Protein AF-A0A937YLN3-F1 (afdb_monomer_lite)

Secondary structure (DSSP, 8-state):
-EEEEEEETTEEEEEEE---SSTTPPP----PPPGGGT---

Sequence (41 aa):
MVEVMINGPEGRLEARYHHAETPGAPVVLVLHPHPQHGGTM

Radius of gyration: 13.01 Å; chains: 1; bounding box: 25×22×35 Å

Structure (mmCIF, N/CA/C/O backbone):
data_AF-A0A937YLN3-F1
#
_entry.id   AF-A0A937YLN3-F1
#
loop_
_atom_site.group_PDB
_atom_site.id
_atom_site.type_symbol
_atom_site.label_atom_id
_atom_site.label_alt_id
_atom_site.label_comp_id
_atom_site.label_asym_id
_atom_site.label_entity_id
_atom_site.label_seq_id
_atom_site.pdbx_PDB_ins_code
_atom_site.Cartn_x
_atom_site.Cartn_y
_atom_site.Cartn_z
_atom_site.occupancy
_atom_site.B_iso_or_equiv
_atom_site.auth_seq_id
_atom_site.auth_comp_id
_atom_site.auth_asym_id
_atom_site.auth_atom_id
_atom_site.pdbx_PDB_model_num
ATOM 1 N N . MET A 1 1 ? -1.482 10.821 6.228 1.00 82.81 1 MET A N 1
ATOM 2 C CA . MET A 1 1 ? -0.795 10.164 5.099 1.00 82.81 1 MET A CA 1
ATOM 3 C C . MET A 1 1 ? 0.627 9.907 5.544 1.00 82.81 1 MET A C 1
ATOM 5 O O . MET A 1 1 ? 1.288 10.863 5.928 1.00 82.81 1 MET A O 1
ATOM 9 N N . VAL A 1 2 ? 1.057 8.649 5.567 1.00 89.75 2 VAL A N 1
ATOM 10 C CA . VAL A 1 2 ? 2.450 8.275 5.859 1.00 89.75 2 VAL A CA 1
ATOM 11 C C . VAL A 1 2 ? 2.928 7.346 4.751 1.00 89.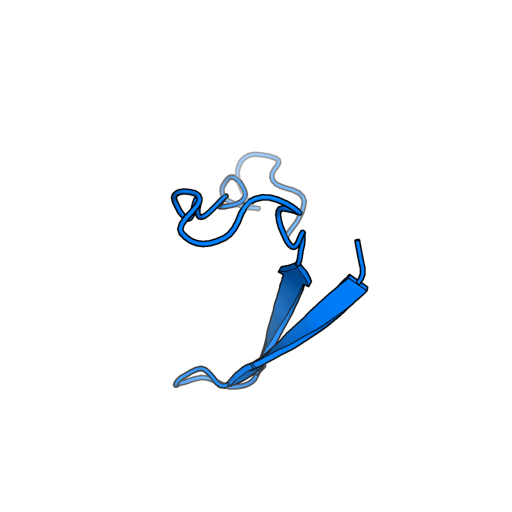75 2 VAL A C 1
ATOM 13 O O . VAL A 1 2 ? 2.144 6.536 4.249 1.00 89.75 2 VAL A O 1
ATOM 16 N N . GLU A 1 3 ? 4.187 7.487 4.354 1.00 93.88 3 GLU A N 1
ATOM 17 C CA . GLU A 1 3 ? 4.841 6.547 3.447 1.00 93.88 3 GLU A CA 1
ATOM 18 C C . GLU A 1 3 ? 5.188 5.272 4.212 1.00 93.88 3 GLU A C 1
ATOM 20 O O . GLU A 1 3 ? 5.779 5.308 5.292 1.00 93.88 3 GLU A O 1
ATOM 25 N N . VAL A 1 4 ? 4.755 4.137 3.676 1.00 95.62 4 VAL A N 1
ATOM 26 C CA . VAL A 1 4 ? 4.931 2.823 4.285 1.00 95.62 4 VAL A CA 1
ATOM 27 C C . VAL A 1 4 ? 5.576 1.877 3.289 1.00 95.62 4 VAL A C 1
ATOM 29 O O . VAL A 1 4 ? 5.416 2.012 2.077 1.00 95.62 4 VAL A O 1
ATOM 32 N N . MET A 1 5 ? 6.288 0.896 3.827 1.00 96.25 5 MET A N 1
ATOM 33 C CA . MET A 1 5 ? 6.976 -0.119 3.051 1.00 96.25 5 MET A CA 1
ATOM 34 C C . MET A 1 5 ? 6.345 -1.480 3.341 1.00 96.25 5 MET A C 1
ATOM 36 O O . MET A 1 5 ? 6.323 -1.921 4.492 1.00 96.25 5 MET A O 1
ATOM 40 N N . ILE A 1 6 ? 5.816 -2.135 2.311 1.00 95.50 6 ILE A N 1
ATOM 41 C CA . ILE A 1 6 ? 5.099 -3.410 2.423 1.00 95.50 6 ILE A CA 1
ATOM 42 C C . ILE A 1 6 ? 5.994 -4.519 1.868 1.00 95.50 6 ILE A C 1
ATOM 44 O O . ILE A 1 6 ? 6.538 -4.387 0.777 1.00 95.50 6 ILE A O 1
ATOM 48 N N . ASN A 1 7 ? 6.164 -5.623 2.594 1.00 97.50 7 ASN A N 1
ATOM 49 C CA . ASN A 1 7 ? 6.923 -6.763 2.074 1.00 97.50 7 ASN A CA 1
ATOM 50 C C . ASN A 1 7 ? 6.090 -7.521 1.031 1.00 97.50 7 ASN A C 1
ATOM 52 O O . ASN A 1 7 ? 4.965 -7.928 1.319 1.00 97.50 7 ASN A O 1
ATOM 56 N N . GLY A 1 8 ? 6.656 -7.729 -0.154 1.00 96.00 8 GLY A N 1
ATOM 57 C CA . GLY A 1 8 ? 6.096 -8.531 -1.235 1.00 96.00 8 GLY A CA 1
ATOM 58 C C . GLY A 1 8 ? 7.020 -9.690 -1.633 1.00 96.00 8 GLY A C 1
ATOM 59 O O . GLY A 1 8 ? 8.144 -9.795 -1.135 1.00 96.00 8 GLY A O 1
ATOM 60 N N . PRO A 1 9 ? 6.552 -10.578 -2.525 1.00 97.12 9 PRO A N 1
ATOM 61 C CA . PRO A 1 9 ? 7.309 -11.755 -2.956 1.00 97.12 9 PRO A CA 1
ATOM 62 C C . PRO A 1 9 ? 8.599 -11.402 -3.713 1.00 97.12 9 PRO A C 1
ATOM 64 O O . PRO A 1 9 ? 9.605 -12.076 -3.534 1.00 97.12 9 PRO A O 1
ATOM 67 N N . GLU A 1 10 ? 8.590 -10.314 -4.488 1.00 97.00 10 GLU A N 1
ATOM 68 C CA . GLU A 1 10 ? 9.726 -9.856 -5.309 1.00 97.00 10 GLU A CA 1
ATOM 69 C C . GLU A 1 10 ? 10.461 -8.651 -4.691 1.00 97.00 10 GLU A C 1
ATOM 71 O O . GLU A 1 10 ? 11.134 -7.885 -5.376 1.00 97.00 10 GLU A O 1
ATOM 76 N N . GLY A 1 11 ? 10.310 -8.442 -3.380 1.00 95.88 11 GLY A N 1
ATOM 77 C CA . GLY A 1 11 ? 10.908 -7.318 -2.664 1.00 95.88 11 GLY A CA 1
ATOM 78 C C . GLY A 1 11 ? 9.874 -6.413 -2.006 1.00 95.88 11 GLY A C 1
ATOM 79 O O . GLY A 1 11 ? 8.741 -6.812 -1.746 1.00 95.88 11 GLY A O 1
ATOM 80 N N . ARG A 1 12 ? 10.284 -5.194 -1.655 1.00 96.56 12 ARG A N 1
ATOM 81 C CA . ARG A 1 12 ? 9.439 -4.258 -0.908 1.00 96.56 12 ARG A CA 1
ATOM 82 C C . ARG A 1 12 ? 8.661 -3.336 -1.849 1.00 96.56 12 ARG A C 1
ATOM 84 O O . ARG A 1 12 ? 9.206 -2.875 -2.844 1.00 96.56 12 ARG A O 1
ATOM 91 N N . LEU A 1 13 ? 7.406 -3.064 -1.506 1.00 93.75 13 LEU A N 1
ATOM 92 C CA . LEU A 1 13 ? 6.511 -2.151 -2.208 1.00 93.75 13 LEU A CA 1
ATOM 93 C C . LEU A 1 13 ? 6.400 -0.838 -1.436 1.00 93.75 13 LEU A C 1
ATOM 95 O O . LEU A 1 13 ? 6.057 -0.837 -0.249 1.00 93.75 13 LEU A O 1
ATOM 99 N N . GLU A 1 14 ? 6.635 0.266 -2.133 1.00 94.31 14 GLU A N 1
ATOM 100 C CA . GLU A 1 14 ? 6.376 1.607 -1.620 1.00 94.31 14 GLU A CA 1
ATOM 101 C C . GLU A 1 14 ? 4.883 1.919 -1.720 1.00 94.31 14 GLU A C 1
ATOM 103 O O . GLU A 1 14 ? 4.247 1.712 -2.755 1.00 94.31 14 GLU A O 1
ATOM 108 N N . ALA A 1 15 ? 4.301 2.404 -0.627 1.00 93.94 15 ALA A N 1
ATOM 109 C CA . ALA A 1 15 ? 2.890 2.745 -0.580 1.00 93.94 15 ALA A CA 1
ATOM 110 C C . ALA A 1 15 ? 2.630 3.950 0.323 1.00 93.94 15 ALA A C 1
ATOM 112 O O . ALA A 1 15 ? 3.440 4.337 1.165 1.00 93.94 15 ALA A O 1
ATOM 113 N N . ARG A 1 16 ? 1.439 4.531 0.173 1.00 94.62 16 ARG A N 1
ATOM 114 C CA . ARG A 1 16 ? 0.928 5.574 1.064 1.00 94.62 16 ARG A CA 1
ATOM 115 C C . ARG A 1 16 ? -0.249 5.030 1.850 1.00 94.62 16 ARG A C 1
ATOM 117 O O . ARG A 1 16 ? -1.192 4.503 1.265 1.00 94.62 16 ARG A O 1
ATOM 124 N N . TYR A 1 17 ? -0.207 5.192 3.169 1.00 95.12 17 TYR A N 1
ATOM 125 C CA . TYR A 1 17 ? -1.274 4.752 4.058 1.00 95.12 17 TYR A CA 1
ATOM 126 C C . TYR A 1 17 ? -2.068 5.928 4.632 1.00 95.12 17 TYR A C 1
ATOM 128 O O . TYR A 1 17 ? -1.512 6.931 5.103 1.00 95.12 17 TYR A O 1
ATOM 136 N N . HIS A 1 18 ? -3.391 5.778 4.599 1.00 95.81 18 HIS A N 1
ATOM 137 C CA . HIS A 1 18 ? -4.357 6.684 5.204 1.00 95.81 18 HIS A CA 1
ATOM 138 C C . HIS A 1 18 ? -5.218 5.890 6.174 1.00 95.81 18 HIS A C 1
ATOM 140 O O . HIS A 1 18 ? -6.075 5.113 5.759 1.00 95.81 18 HIS A O 1
ATOM 146 N N . HIS A 1 19 ? -4.971 6.082 7.466 1.00 93.88 19 HIS A N 1
ATOM 147 C CA . HIS A 1 19 ? -5.824 5.517 8.498 1.00 93.88 19 HIS A CA 1
ATOM 148 C C . HIS A 1 19 ? -7.127 6.315 8.586 1.00 93.88 19 HIS A C 1
ATOM 150 O O . HIS A 1 19 ? -7.088 7.546 8.614 1.00 93.88 19 HIS A O 1
ATOM 156 N N . ALA A 1 20 ? -8.261 5.620 8.632 1.00 96.19 20 ALA A N 1
ATOM 157 C CA . ALA A 1 20 ? -9.547 6.237 8.930 1.00 96.19 20 ALA A CA 1
ATOM 158 C C . ALA A 1 20 ? -9.705 6.397 10.447 1.00 96.19 20 ALA A C 1
ATOM 160 O O . ALA A 1 20 ? -9.323 5.510 11.202 1.00 96.19 20 ALA A O 1
ATOM 161 N N . GLU A 1 21 ? -10.300 7.499 10.897 1.00 95.44 21 GLU A N 1
ATOM 16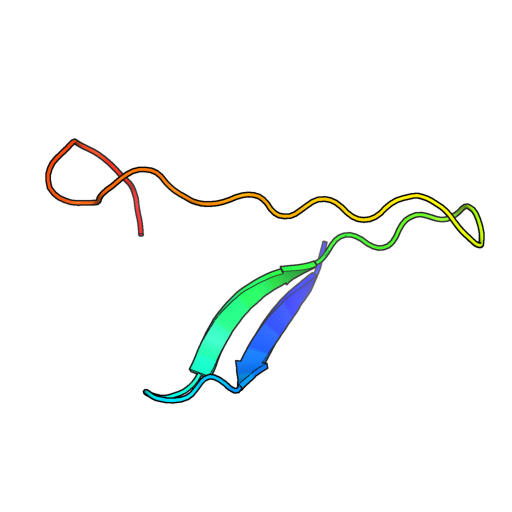2 C CA . GLU A 1 21 ? -10.523 7.741 12.331 1.00 95.44 21 GLU A CA 1
ATOM 163 C C . GLU A 1 21 ? -11.628 6.849 12.916 1.00 95.44 21 GLU A C 1
ATOM 165 O O . GLU A 1 21 ? -11.643 6.568 14.112 1.00 95.44 21 GLU A O 1
ATOM 170 N N . THR A 1 22 ? -12.565 6.393 12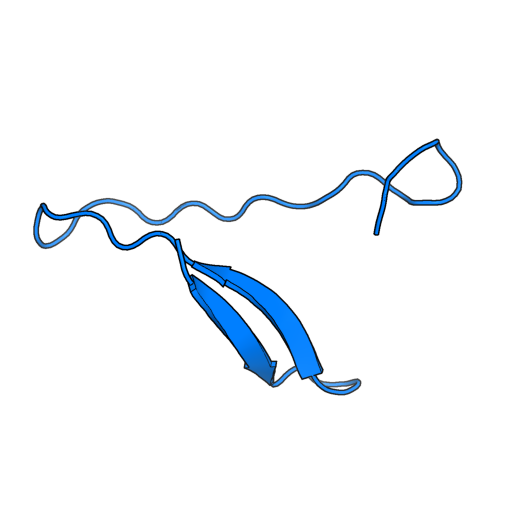.079 1.00 97.69 22 THR A N 1
ATOM 171 C CA . THR A 1 22 ? -13.686 5.549 12.500 1.00 97.69 22 THR A CA 1
ATOM 172 C C . THR A 1 22 ? -13.251 4.084 12.646 1.00 97.69 22 THR A C 1
ATOM 174 O O . THR A 1 22 ? -12.849 3.469 11.652 1.00 97.69 22 THR A O 1
ATOM 177 N N . PRO A 1 23 ? -13.389 3.474 13.839 1.00 96.31 23 PRO A N 1
ATOM 178 C CA . PRO A 1 23 ? -13.107 2.054 14.022 1.00 96.31 23 PRO A CA 1
ATOM 179 C C . PRO A 1 23 ? -13.991 1.182 13.125 1.00 96.31 23 PRO A C 1
ATOM 181 O O . PRO A 1 23 ? -15.201 1.384 13.046 1.00 96.31 23 PRO A O 1
ATOM 184 N N . GLY A 1 24 ? -13.389 0.200 12.452 1.00 96.62 24 GLY A N 1
ATOM 185 C CA . GLY A 1 24 ? -14.109 -0.708 11.552 1.00 96.62 24 GLY A CA 1
ATOM 186 C C . GLY A 1 24 ? -14.492 -0.104 10.196 1.00 96.62 24 GLY A C 1
ATOM 187 O O . GLY A 1 24 ? -15.258 -0.724 9.461 1.00 96.62 24 GLY A O 1
ATOM 188 N N . ALA A 1 25 ? -13.971 1.078 9.846 1.00 97.81 25 ALA A N 1
ATOM 189 C CA . ALA A 1 25 ? -14.143 1.639 8.510 1.00 97.81 25 ALA A CA 1
ATOM 190 C C . ALA A 1 25 ? -13.621 0.677 7.417 1.00 97.81 25 ALA A C 1
ATOM 192 O O . ALA A 1 25 ? -12.626 -0.025 7.632 1.00 97.81 25 ALA A O 1
ATOM 193 N N . PRO A 1 26 ? -14.267 0.637 6.237 1.00 96.88 26 PRO A N 1
ATOM 194 C CA . PRO A 1 26 ? -13.856 -0.232 5.143 1.00 96.88 26 PRO A CA 1
ATOM 195 C C . PRO A 1 26 ? -12.470 0.142 4.608 1.00 96.88 26 PRO A C 1
ATOM 197 O O . PRO A 1 26 ? -12.059 1.303 4.628 1.00 96.88 26 PRO A O 1
ATOM 200 N N . VAL A 1 27 ? -11.768 -0.858 4.079 1.00 95.81 27 VAL A N 1
ATOM 201 C CA . VAL A 1 27 ? -10.450 -0.688 3.458 1.00 95.81 27 VAL A CA 1
ATOM 202 C C . VAL A 1 27 ? -10.603 -0.551 1.947 1.00 95.81 27 VAL A C 1
ATOM 204 O O . VAL A 1 27 ? -11.410 -1.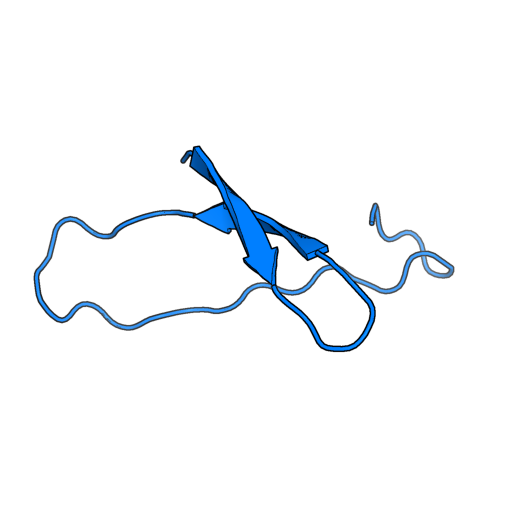241 1.326 1.00 95.81 27 VAL A O 1
ATOM 207 N N . VAL A 1 28 ? -9.789 0.321 1.354 1.00 96.44 28 VAL A N 1
ATOM 208 C CA . VAL A 1 28 ? -9.695 0.516 -0.095 1.00 96.44 28 VAL A CA 1
ATOM 209 C C . VAL A 1 28 ? -8.240 0.354 -0.524 1.00 96.44 28 VAL A C 1
ATOM 211 O O . VAL A 1 28 ? -7.333 0.841 0.150 1.00 96.44 28 VAL A O 1
ATOM 214 N N . LEU A 1 29 ? -8.027 -0.307 -1.663 1.00 95.62 29 LEU A N 1
ATOM 215 C CA . LEU A 1 29 ? -6.736 -0.403 -2.336 1.00 95.62 29 LEU A CA 1
ATOM 216 C C . LEU A 1 29 ? -6.791 0.400 -3.637 1.00 95.62 29 LEU A C 1
ATOM 218 O O . LEU A 1 29 ? -7.663 0.170 -4.472 1.00 95.62 29 LEU A O 1
ATOM 222 N N . VAL A 1 30 ? -5.852 1.328 -3.808 1.00 94.44 30 VAL A N 1
ATOM 223 C CA . VAL A 1 30 ? -5.721 2.136 -5.024 1.00 94.44 30 VAL A CA 1
ATOM 224 C C . VAL A 1 30 ? -4.472 1.688 -5.767 1.00 94.44 30 VAL A C 1
ATOM 226 O O . VAL A 1 30 ? -3.383 1.673 -5.197 1.00 94.44 30 VAL A O 1
ATOM 229 N N . LEU A 1 31 ? -4.637 1.322 -7.037 1.00 93.38 31 LEU A N 1
ATOM 230 C CA . LEU A 1 31 ? -3.553 0.883 -7.910 1.00 93.38 31 LEU A CA 1
ATOM 231 C C . LEU A 1 31 ? -3.281 1.945 -8.974 1.00 93.38 31 LEU A C 1
ATOM 233 O O . LEU A 1 31 ? -4.205 2.588 -9.474 1.00 93.38 31 LEU A O 1
ATOM 237 N N . HIS A 1 32 ? -2.006 2.132 -9.304 1.00 90.75 32 HIS A N 1
ATOM 238 C CA . HIS A 1 32 ? -1.593 3.059 -10.349 1.00 90.75 32 HIS A CA 1
ATOM 239 C C . HIS A 1 32 ? -1.860 2.460 -11.741 1.00 90.75 32 HIS A C 1
ATOM 241 O O . HIS A 1 32 ? -1.871 1.236 -11.904 1.00 90.75 32 HIS A O 1
ATOM 247 N N . PRO A 1 33 ? -2.077 3.306 -12.758 1.00 92.69 33 PRO A N 1
ATOM 248 C CA . PRO A 1 33 ? -2.166 2.858 -14.142 1.00 92.69 33 PRO A CA 1
ATOM 249 C C . PRO A 1 33 ? -0.804 2.387 -14.662 1.00 92.69 33 PRO A C 1
ATOM 251 O O . PRO A 1 33 ? 0.237 2.800 -14.168 1.00 92.69 33 PRO A O 1
ATOM 254 N N . HIS A 1 34 ? -0.817 1.556 -15.701 1.00 92.38 34 HIS A N 1
ATOM 255 C CA . HIS A 1 34 ? 0.393 0.954 -16.257 1.00 92.38 34 HIS A CA 1
ATOM 256 C C . HIS A 1 34 ? 1.416 2.011 -16.743 1.00 92.38 34 HIS A C 1
ATOM 258 O O . HIS A 1 34 ? 1.042 2.876 -17.545 1.00 92.38 34 HIS A O 1
ATOM 264 N N . PRO A 1 35 ? 2.707 1.923 -16.365 1.00 92.38 35 PRO A N 1
ATOM 265 C CA . PRO A 1 35 ? 3.712 2.943 -16.691 1.00 92.38 35 PRO A CA 1
ATOM 266 C C . PRO 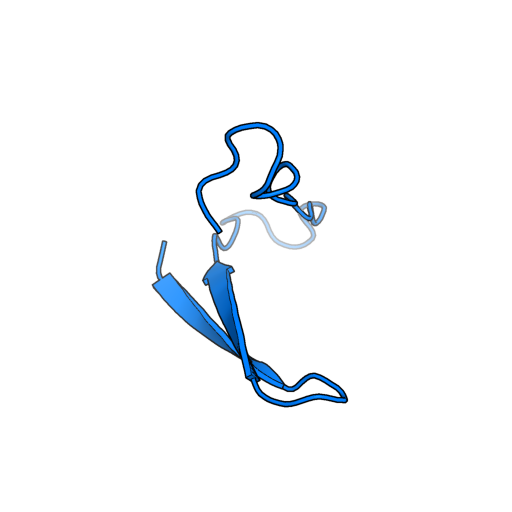A 1 35 ? 3.888 3.199 -18.193 1.00 92.38 35 PRO A C 1
ATOM 268 O O . PRO A 1 35 ? 3.960 4.346 -18.627 1.00 92.38 35 PRO A O 1
ATOM 271 N N . GLN A 1 36 ? 3.855 2.153 -19.029 1.00 95.12 36 GLN A N 1
ATOM 272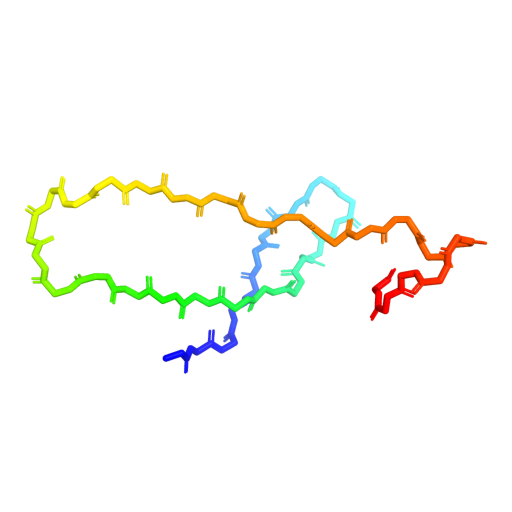 C CA . GLN A 1 36 ? 3.985 2.316 -20.492 1.00 95.12 36 GLN A CA 1
ATOM 273 C C . GLN A 1 36 ? 2.797 3.049 -21.146 1.00 95.12 36 GLN A C 1
ATOM 275 O O . GLN A 1 36 ? 2.887 3.439 -22.306 1.00 95.12 36 GLN A O 1
ATOM 280 N N . HIS A 1 37 ? 1.695 3.249 -20.417 1.00 93.50 37 HIS A N 1
ATOM 281 C CA . HIS A 1 37 ? 0.505 3.967 -20.880 1.00 93.50 37 HIS A CA 1
ATOM 282 C C . HIS A 1 37 ? 0.317 5.309 -20.149 1.00 93.50 37 HIS A C 1
ATOM 284 O O . HIS A 1 37 ? -0.800 5.814 -20.066 1.00 93.50 37 HIS A O 1
ATOM 290 N N . GLY A 1 38 ? 1.400 5.888 -19.612 1.00 86.75 38 GLY A N 1
ATOM 291 C CA . GLY A 1 38 ? 1.380 7.197 -18.950 1.00 86.75 38 GLY A CA 1
ATOM 292 C C . GLY A 1 38 ? 1.136 7.153 -17.440 1.00 86.75 38 GLY A C 1
ATOM 293 O O . GLY A 1 38 ? 0.804 8.179 -16.849 1.00 86.75 38 GLY A O 1
ATOM 294 N N . GLY A 1 39 ? 1.283 5.985 -16.807 1.00 89.56 39 GLY A N 1
ATOM 295 C CA . GLY A 1 39 ? 1.322 5.884 -15.351 1.00 89.56 39 GLY A CA 1
ATOM 296 C C . GLY A 1 39 ? 2.618 6.415 -14.745 1.00 89.56 39 GLY A C 1
ATOM 297 O O . GLY A 1 39 ? 3.644 6.498 -15.414 1.00 89.56 39 GLY A O 1
ATOM 298 N N . THR A 1 40 ? 2.555 6.803 -13.471 1.00 78.69 40 THR A N 1
ATOM 299 C CA . THR A 1 40 ? 3.665 7.446 -12.745 1.00 78.69 40 THR A CA 1
ATOM 300 C C . THR A 1 40 ? 4.299 6.550 -11.677 1.00 78.69 40 THR A C 1
ATOM 302 O O . THR A 1 40 ? 4.921 7.070 -10.752 1.00 78.69 40 THR A O 1
ATOM 305 N N . MET A 1 41 ? 4.109 5.231 -11.765 1.00 71.00 41 MET A N 1
ATOM 306 C CA . MET A 1 41 ? 4.854 4.228 -10.995 1.00 71.00 41 MET A CA 1
ATOM 307 C C . MET A 1 41 ? 5.362 3.153 -11.941 1.00 71.00 41 MET A C 1
ATOM 309 O O . MET A 1 41 ? 4.591 2.802 -12.863 1.00 71.00 41 MET A O 1
#

Foldseek 3Di:
DDWDWDADPVGIDIDDDDDDPDPPDDDDDDDWPDVVVPTDD

pLDDT: mean 93.43, std 5.21, range [71.0, 97.81]